Protein AF-A0A5Q0EGN2-F1 (afdb_monomer_lite)

Radius of gyration: 14.81 Å; chains: 1; bounding box: 34×26×44 Å

pLDDT: mean 80.48, std 19.29, range [41.59, 97.25]

Structure (mmCIF, N/CA/C/O backbone):
data_AF-A0A5Q0EGN2-F1
#
_entry.id   AF-A0A5Q0EGN2-F1
#
loop_
_atom_site.group_PDB
_atom_site.id
_atom_site.type_symbol
_atom_site.label_atom_id
_atom_site.label_alt_id
_atom_site.label_comp_id
_atom_site.label_asym_id
_atom_site.label_entity_id
_atom_site.label_seq_id
_atom_site.pdbx_PDB_ins_code
_atom_site.Cartn_x
_atom_site.Cartn_y
_atom_site.Cartn_z
_atom_site.occupancy
_atom_site.B_iso_or_equiv
_atom_site.auth_seq_id
_atom_site.auth_comp_id
_atom_site.auth_asym_id
_atom_site.auth_atom_id
_atom_site.pdbx_PDB_model_num
ATOM 1 N N . MET A 1 1 ? 16.947 16.565 28.644 1.00 41.59 1 MET A N 1
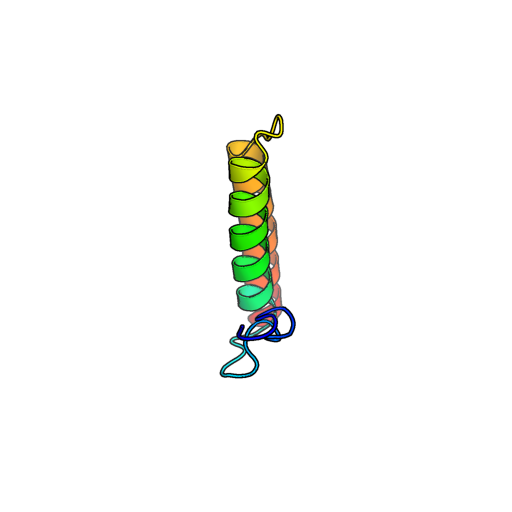ATOM 2 C CA . MET A 1 1 ? 16.122 17.059 27.522 1.00 41.59 1 MET A CA 1
ATOM 3 C C . MET A 1 1 ? 16.842 16.704 26.229 1.00 41.59 1 MET A C 1
ATOM 5 O O . MET A 1 1 ? 17.772 17.412 25.869 1.00 41.59 1 MET A O 1
ATOM 9 N N . SER A 1 2 ? 16.506 15.571 25.606 1.00 48.38 2 SER A N 1
ATOM 10 C CA . SER A 1 2 ? 17.115 15.159 24.334 1.00 48.38 2 SER A CA 1
ATOM 11 C C . SER A 1 2 ? 16.138 15.458 23.206 1.00 48.38 2 SER A C 1
ATOM 13 O O . SER A 1 2 ? 14.955 15.137 23.305 1.00 48.38 2 SER A O 1
ATOM 15 N N . ARG A 1 3 ? 16.623 16.193 22.210 1.00 47.38 3 ARG A N 1
ATOM 16 C CA . ARG A 1 3 ? 15.848 16.789 21.126 1.00 47.38 3 ARG A CA 1
ATOM 17 C C . ARG A 1 3 ? 15.478 15.711 20.104 1.00 47.38 3 ARG A C 1
ATOM 19 O O . ARG A 1 3 ? 16.360 15.044 19.590 1.00 47.38 3 ARG A O 1
ATOM 26 N N . SER A 1 4 ? 14.179 15.607 19.842 1.00 50.91 4 SER A N 1
ATOM 27 C CA . SER A 1 4 ? 13.534 15.221 18.582 1.00 50.91 4 SER A CA 1
ATOM 28 C C . SER A 1 4 ? 14.234 14.188 17.683 1.00 50.91 4 SER A C 1
ATOM 30 O O . SER A 1 4 ? 14.957 14.555 16.762 1.00 50.91 4 SER A O 1
ATOM 32 N N . ASP A 1 5 ? 13.842 12.920 17.822 1.00 53.75 5 ASP A N 1
ATOM 33 C CA . ASP A 1 5 ? 13.891 11.900 16.760 1.00 53.75 5 ASP A CA 1
ATOM 34 C C . ASP A 1 5 ? 12.850 12.202 15.654 1.00 53.75 5 ASP A C 1
ATOM 36 O O . ASP A 1 5 ? 11.926 11.423 15.422 1.00 53.75 5 ASP A O 1
ATOM 40 N N . LYS A 1 6 ? 12.918 13.374 15.009 1.00 51.09 6 LYS A N 1
ATOM 41 C CA . LYS A 1 6 ? 11.995 13.743 13.910 1.00 51.09 6 LYS A CA 1
ATOM 42 C C . LYS A 1 6 ? 12.620 13.753 12.517 1.00 51.09 6 LYS A C 1
ATOM 44 O O . LYS A 1 6 ? 11.888 13.931 11.554 1.00 51.09 6 LYS A O 1
ATOM 49 N N . ASP A 1 7 ? 13.911 13.458 12.413 1.00 50.12 7 ASP A N 1
ATOM 50 C CA . ASP A 1 7 ? 14.653 13.488 11.148 1.00 50.12 7 ASP A CA 1
ATOM 51 C C . ASP A 1 7 ? 15.407 12.179 10.894 1.00 50.12 7 ASP A C 1
ATOM 53 O O . ASP A 1 7 ? 16.530 12.187 10.394 1.00 50.12 7 ASP A O 1
ATOM 57 N N . LYS A 1 8 ? 14.822 11.027 11.249 1.00 45.44 8 LYS A N 1
ATOM 58 C CA . LYS A 1 8 ? 15.311 9.771 10.678 1.00 45.44 8 LYS A CA 1
ATOM 59 C C . LYS A 1 8 ? 14.695 9.659 9.282 1.00 45.44 8 LYS A C 1
ATOM 61 O O . LYS A 1 8 ? 13.490 9.411 9.208 1.00 45.44 8 LYS A O 1
ATOM 66 N N . PRO A 1 9 ? 15.453 9.859 8.186 1.00 49.91 9 PRO A N 1
ATOM 67 C CA . PRO A 1 9 ? 14.963 9.456 6.879 1.00 49.91 9 PRO A CA 1
ATOM 68 C C . PRO A 1 9 ? 14.561 7.986 6.988 1.00 49.91 9 PRO A C 1
ATOM 70 O O . PRO A 1 9 ? 15.310 7.179 7.554 1.00 49.91 9 PRO A O 1
ATOM 73 N N . LEU A 1 10 ? 13.357 7.661 6.512 1.00 54.91 10 LEU A N 1
ATOM 74 C CA . LEU A 1 10 ? 12.948 6.275 6.287 1.00 54.91 10 LEU A CA 1
ATOM 75 C C . LEU A 1 10 ? 14.121 5.579 5.566 1.00 54.91 10 LEU A C 1
ATOM 77 O O . LEU A 1 10 ? 14.724 6.158 4.664 1.00 54.91 10 LEU A O 1
ATOM 81 N N . GLY A 1 11 ? 14.570 4.456 6.122 1.00 44.31 11 GLY A N 1
ATOM 82 C CA . GLY A 1 11 ? 15.970 4.028 6.163 1.0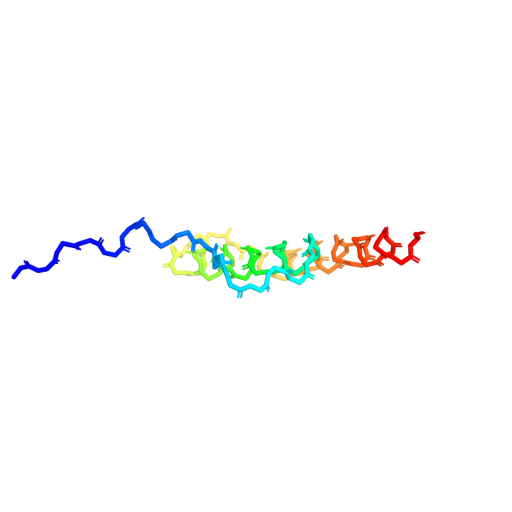0 44.31 11 GLY A CA 1
ATOM 83 C C . GLY A 1 11 ? 16.795 4.172 4.876 1.00 44.31 11 GLY A C 1
ATOM 84 O O . GLY A 1 11 ? 16.608 3.445 3.913 1.00 44.31 11 GLY A O 1
ATOM 85 N N . SER A 1 12 ? 17.854 4.985 4.930 1.00 46.81 12 SER A N 1
ATOM 86 C CA . SER A 1 12 ? 18.967 4.973 3.961 1.00 46.81 12 SER A CA 1
ATOM 87 C C . SER A 1 12 ? 19.979 3.842 4.251 1.00 46.81 12 SER A C 1
ATOM 89 O O . SER A 1 12 ? 21.191 4.059 4.233 1.00 46.81 12 SER A O 1
ATOM 91 N N . SER A 1 13 ? 19.504 2.629 4.533 1.00 48.19 13 SER A N 1
ATOM 92 C CA . SER A 1 13 ? 20.365 1.448 4.689 1.00 48.19 13 SER A CA 1
ATOM 93 C C . SER A 1 13 ? 19.670 0.218 4.106 1.00 48.19 13 SER A C 1
ATOM 95 O O . SER A 1 13 ? 19.065 -0.552 4.843 1.00 48.19 13 SER A O 1
ATOM 97 N N . GLY A 1 14 ? 19.767 0.043 2.783 1.00 47.16 14 GLY A N 1
ATOM 98 C CA . GLY A 1 14 ? 19.316 -1.170 2.083 1.00 47.16 14 GLY A CA 1
ATOM 99 C C . GLY A 1 14 ? 17.952 -1.054 1.398 1.00 47.16 14 GLY A C 1
ATOM 100 O O . GLY A 1 14 ? 17.054 -1.833 1.696 1.00 47.16 14 GLY A O 1
ATOM 101 N N . LEU A 1 15 ? 17.795 -0.089 0.486 1.00 48.09 15 LEU A N 1
ATOM 102 C CA . LEU A 1 15 ? 16.590 0.037 -0.342 1.00 48.09 15 LEU A CA 1
ATOM 103 C C . LEU A 1 15 ? 16.469 -1.191 -1.263 1.00 48.09 15 LEU A C 1
ATOM 105 O O . LEU A 1 15 ? 17.231 -1.328 -2.219 1.00 48.09 15 LEU A O 1
ATOM 109 N N . ASN A 1 16 ? 15.519 -2.082 -0.982 1.00 64.44 16 ASN A N 1
ATOM 110 C CA . ASN A 1 16 ? 15.250 -3.297 -1.766 1.00 64.44 16 ASN A CA 1
ATOM 111 C C . ASN A 1 16 ? 14.260 -3.029 -2.924 1.00 64.44 16 ASN A C 1
ATOM 113 O O . ASN A 1 16 ? 13.414 -3.864 -3.237 1.00 64.44 16 ASN A O 1
ATOM 117 N N . GLY A 1 17 ? 14.368 -1.857 -3.554 1.00 81.12 17 GLY A N 1
ATOM 118 C CA . GLY A 1 17 ? 13.571 -1.459 -4.714 1.00 81.12 17 GLY A CA 1
ATOM 119 C C . GLY A 1 17 ? 12.213 -0.807 -4.389 1.00 81.12 17 GLY A C 1
ATOM 120 O O . GLY A 1 17 ? 11.709 -0.927 -3.267 1.00 81.12 17 GLY A O 1
ATOM 121 N N . PRO A 1 18 ? 11.610 -0.107 -5.372 1.00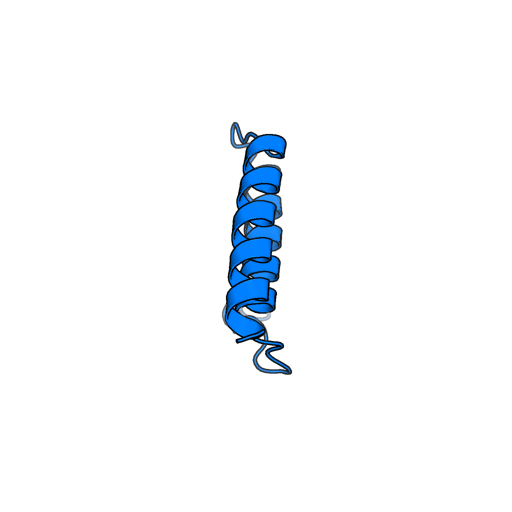 85.88 18 PRO A N 1
ATOM 122 C CA . PRO A 1 18 ? 10.342 0.617 -5.228 1.00 85.88 18 PRO A CA 1
ATOM 123 C C . PRO A 1 18 ? 9.183 -0.189 -4.622 1.00 85.88 18 PRO A C 1
ATOM 125 O O . PRO A 1 18 ? 8.362 0.378 -3.898 1.00 85.88 18 PRO A O 1
ATOM 128 N N . THR A 1 19 ? 9.101 -1.500 -4.882 1.00 90.19 19 THR A N 1
ATOM 129 C CA . THR A 1 19 ? 8.086 -2.374 -4.270 1.00 90.19 19 THR A CA 1
ATOM 130 C C . THR A 1 19 ? 8.204 -2.414 -2.749 1.00 90.19 19 THR A C 1
ATOM 132 O O . THR A 1 19 ? 7.184 -2.349 -2.056 1.00 90.19 19 THR A O 1
ATOM 135 N N . GLN A 1 20 ? 9.422 -2.541 -2.211 1.00 88.81 20 GLN A N 1
ATOM 136 C CA . GLN A 1 20 ? 9.607 -2.633 -0.764 1.00 88.81 20 GLN A CA 1
ATOM 137 C C . GLN A 1 20 ? 9.299 -1.303 -0.080 1.00 88.81 20 GLN A C 1
ATOM 139 O O . GLN A 1 20 ? 8.588 -1.296 0.926 1.00 88.81 20 GLN A O 1
ATOM 144 N N . ASP A 1 21 ? 9.769 -0.194 -0.649 1.00 91.00 21 ASP A N 1
ATOM 145 C CA . ASP A 1 21 ? 9.529 1.142 -0.096 1.00 91.00 21 ASP A CA 1
ATOM 146 C C . ASP A 1 21 ? 8.023 1.446 -0.034 1.00 91.00 21 ASP A C 1
ATOM 148 O O . ASP A 1 21 ? 7.515 1.971 0.961 1.00 91.00 21 ASP A O 1
ATOM 152 N N . PHE A 1 22 ? 7.275 1.051 -1.072 1.00 93.38 22 PHE A N 1
ATOM 153 C CA . PHE A 1 22 ? 5.820 1.181 -1.088 1.00 93.38 22 PHE A CA 1
ATOM 154 C C . PHE A 1 22 ? 5.145 0.319 -0.010 1.00 93.38 22 PHE A C 1
ATOM 156 O O . PHE A 1 22 ? 4.246 0.798 0.685 1.00 93.38 22 PHE A O 1
ATOM 163 N N . ALA A 1 23 ? 5.582 -0.934 0.165 1.00 93.38 23 ALA A N 1
ATOM 164 C CA . ALA A 1 23 ? 5.042 -1.825 1.192 1.00 93.38 23 ALA A CA 1
ATOM 165 C C . ALA A 1 23 ? 5.246 -1.256 2.607 1.00 93.38 23 ALA A C 1
ATOM 167 O O . ALA A 1 23 ? 4.306 -1.229 3.404 1.00 93.38 23 ALA A O 1
ATOM 168 N N . GLU A 1 24 ? 6.454 -0.765 2.901 1.00 94.75 24 GLU A N 1
ATOM 169 C CA . GLU A 1 24 ? 6.793 -0.173 4.198 1.00 94.75 24 GLU A CA 1
ATOM 170 C C . GLU A 1 24 ? 5.962 1.086 4.470 1.00 94.75 24 GLU A C 1
ATOM 172 O O . GLU A 1 24 ? 5.384 1.236 5.550 1.00 94.75 24 GLU A O 1
ATOM 177 N N . PHE A 1 25 ? 5.827 1.961 3.470 1.00 94.69 25 PHE A N 1
ATOM 178 C CA . PHE A 1 25 ? 4.983 3.146 3.576 1.0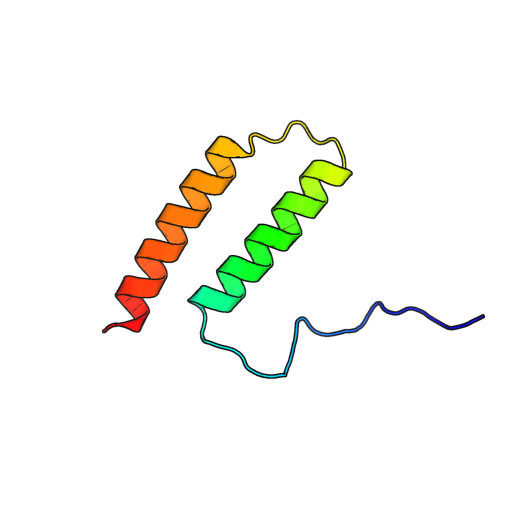0 94.69 25 PHE A CA 1
ATOM 179 C C . PHE A 1 25 ? 3.525 2.791 3.908 1.00 94.69 25 PHE A C 1
ATOM 181 O O . PHE A 1 25 ? 2.924 3.391 4.805 1.00 94.69 25 PHE A O 1
ATOM 188 N N . CYS A 1 26 ? 2.946 1.811 3.210 1.00 96.12 26 CYS A N 1
ATOM 189 C CA . CYS A 1 26 ? 1.562 1.404 3.431 1.00 96.12 26 CYS A CA 1
ATOM 190 C C . CYS A 1 26 ? 1.330 0.828 4.833 1.00 96.12 26 CYS A C 1
ATOM 192 O O . CYS A 1 26 ? 0.300 1.127 5.443 1.00 96.12 26 CYS A O 1
ATOM 194 N N . GLU A 1 27 ? 2.284 0.064 5.364 1.00 94.94 27 GLU A N 1
ATOM 195 C CA . GLU A 1 27 ? 2.215 -0.468 6.726 1.00 94.94 27 GLU A CA 1
ATOM 196 C C . GLU A 1 27 ? 2.251 0.657 7.774 1.00 94.94 27 GLU A C 1
ATOM 198 O O . GLU A 1 27 ? 1.412 0.705 8.679 1.00 94.94 27 GLU A O 1
ATOM 203 N N . LEU A 1 28 ? 3.157 1.627 7.618 1.00 95.69 28 LEU A N 1
ATOM 204 C CA . LEU A 1 28 ? 3.233 2.787 8.513 1.00 95.69 28 LEU A CA 1
ATOM 205 C C . LEU A 1 28 ? 1.937 3.608 8.499 1.00 95.69 28 LEU A C 1
ATOM 207 O O . LEU A 1 28 ? 1.434 4.010 9.553 1.00 95.69 28 LEU A O 1
ATOM 211 N N . GLU A 1 29 ? 1.361 3.832 7.319 1.00 95.44 29 GLU A N 1
ATOM 212 C CA . GLU A 1 29 ? 0.134 4.613 7.180 1.00 95.44 29 GLU A CA 1
ATOM 213 C C . GLU A 1 29 ? -1.092 3.875 7.744 1.00 95.44 29 GLU A C 1
ATOM 215 O O . GLU A 1 29 ? -1.948 4.496 8.384 1.00 95.44 29 GLU A O 1
ATOM 220 N N . ARG A 1 30 ? -1.158 2.546 7.592 1.00 93.31 30 ARG A N 1
ATOM 221 C CA . ARG A 1 30 ? -2.174 1.709 8.247 1.00 93.31 30 ARG A CA 1
ATOM 222 C C . ARG A 1 30 ? -2.124 1.888 9.762 1.00 93.31 30 ARG A C 1
ATOM 224 O O . ARG A 1 30 ? -3.149 2.182 10.382 1.00 93.31 30 ARG A O 1
ATOM 231 N N . GLN A 1 31 ? -0.940 1.757 10.357 1.00 93.00 31 GLN A N 1
ATOM 232 C CA . GLN A 1 31 ? -0.760 1.911 11.802 1.00 93.00 31 GLN A CA 1
ATOM 233 C C . GLN A 1 31 ? -1.121 3.324 12.272 1.00 93.00 31 GLN A C 1
ATOM 235 O O . GLN A 1 31 ? -1.744 3.483 13.325 1.00 93.00 31 GLN A O 1
ATOM 240 N N . ARG A 1 32 ? -0.776 4.358 11.492 1.00 94.88 32 ARG A N 1
ATOM 241 C CA . ARG A 1 32 ? -1.134 5.749 11.800 1.00 94.88 32 ARG A CA 1
ATOM 242 C C . ARG A 1 32 ? -2.649 5.927 11.892 1.00 94.88 32 ARG A C 1
ATOM 244 O O . ARG A 1 32 ? -3.129 6.474 12.884 1.00 94.88 32 ARG A O 1
ATOM 251 N N . ARG A 1 33 ? -3.396 5.447 10.894 1.00 93.00 33 ARG A N 1
ATOM 252 C CA . ARG A 1 33 ? -4.863 5.582 10.839 1.00 93.00 33 ARG A CA 1
ATOM 253 C C . ARG A 1 33 ? -5.565 4.779 11.927 1.00 93.00 33 ARG A C 1
ATOM 255 O O . ARG A 1 33 ? -6.484 5.294 12.558 1.00 93.00 33 ARG A O 1
ATOM 262 N N . GLN A 1 34 ? -5.077 3.570 12.214 1.00 88.94 34 GLN A N 1
ATOM 263 C CA . GLN A 1 34 ? -5.569 2.760 13.332 1.00 88.94 34 GLN A CA 1
ATOM 264 C C . GLN A 1 34 ? -5.395 3.480 14.677 1.00 88.94 34 GLN A C 1
ATOM 266 O O . GLN A 1 34 ? -6.330 3.533 15.472 1.00 88.94 34 GLN A O 1
ATOM 271 N N . ARG A 1 35 ? -4.224 4.083 14.926 1.00 90.75 35 ARG A N 1
ATOM 272 C CA . ARG A 1 35 ? -3.958 4.839 16.165 1.00 90.75 35 ARG A CA 1
ATOM 273 C C . ARG A 1 35 ? -4.754 6.140 16.258 1.00 90.75 35 ARG A C 1
ATOM 275 O O . ARG A 1 35 ? -5.070 6.569 17.361 1.00 90.75 35 ARG A O 1
ATOM 282 N N . ALA A 1 36 ? -5.059 6.765 15.124 1.00 90.25 36 ALA A N 1
ATOM 283 C CA . ALA A 1 36 ? -5.841 7.995 15.067 1.00 90.25 36 ALA A CA 1
ATOM 284 C C . ALA A 1 36 ? -7.345 7.772 15.319 1.00 90.25 36 ALA A C 1
ATOM 286 O O . ALA A 1 36 ? -8.070 8.745 15.515 1.00 90.25 36 ALA A O 1
ATOM 287 N N . GLY A 1 37 ? -7.819 6.518 15.322 1.00 85.69 37 GLY A N 1
ATOM 288 C CA . GLY A 1 37 ? -9.241 6.205 15.479 1.00 85.69 37 GLY A CA 1
ATOM 289 C C . GLY A 1 37 ? -10.099 6.718 14.318 1.00 85.69 37 GLY A C 1
ATOM 290 O O . GLY A 1 37 ? -11.297 6.938 14.488 1.00 85.69 37 GLY A O 1
ATOM 291 N N . GLU A 1 38 ? -9.488 6.948 13.150 1.00 86.94 38 GLU A N 1
ATOM 292 C CA . GLU A 1 38 ? -10.199 7.342 11.934 1.00 86.94 38 GLU A CA 1
ATOM 293 C C . GLU A 1 38 ? -11.154 6.209 11.509 1.00 86.94 38 GLU A C 1
ATOM 295 O O . GLU A 1 38 ? -10.849 5.028 11.695 1.00 86.94 38 GLU A O 1
ATOM 300 N N . ASN A 1 39 ? -12.307 6.548 10.914 1.00 88.56 39 ASN A N 1
ATOM 301 C CA . ASN A 1 39 ? -13.180 5.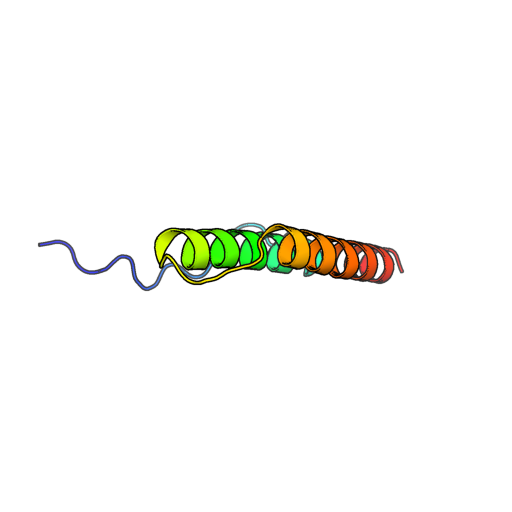553 10.285 1.00 88.56 39 ASN A CA 1
ATOM 302 C C . ASN A 1 39 ? -12.486 5.010 9.025 1.00 88.56 39 ASN A C 1
ATOM 304 O O . ASN A 1 39 ? -12.629 5.553 7.929 1.00 88.56 39 ASN A O 1
ATOM 308 N N . PHE A 1 40 ? -11.654 3.994 9.227 1.00 90.56 40 PHE A N 1
ATOM 309 C CA . PHE A 1 40 ? -10.723 3.452 8.253 1.00 90.56 40 PHE A CA 1
ATOM 310 C C . PHE A 1 40 ? -11.079 2.000 7.932 1.00 90.56 40 PHE A C 1
ATOM 312 O O . PHE A 1 40 ? -11.022 1.120 8.791 1.00 90.56 40 PHE A O 1
ATOM 319 N N . ASP A 1 41 ? -11.410 1.750 6.667 1.00 94.44 41 ASP A N 1
ATOM 320 C CA . ASP A 1 41 ? -11.646 0.408 6.138 1.00 94.44 41 ASP A CA 1
ATOM 321 C C . ASP A 1 41 ? -10.302 -0.274 5.837 1.00 94.44 41 ASP A C 1
ATOM 323 O O . ASP A 1 41 ? -9.747 -0.169 4.736 1.00 94.44 41 ASP A O 1
ATOM 327 N N . ALA A 1 42 ? -9.759 -0.944 6.856 1.00 92.44 42 ALA A N 1
ATOM 328 C CA . ALA A 1 42 ? -8.478 -1.637 6.771 1.00 92.44 42 ALA A CA 1
ATOM 329 C C . ALA A 1 42 ? -8.489 -2.764 5.728 1.00 92.44 42 ALA A C 1
ATOM 331 O O . ALA A 1 42 ? -7.502 -2.948 5.023 1.00 92.44 42 ALA A O 1
ATOM 332 N N . GLU A 1 43 ? -9.606 -3.476 5.568 1.00 94.06 43 GLU A N 1
ATOM 333 C CA . GLU A 1 43 ? -9.709 -4.583 4.611 1.00 94.06 43 GLU A CA 1
ATOM 334 C C . GLU A 1 43 ? -9.672 -4.089 3.164 1.00 94.06 43 GLU A C 1
ATOM 336 O O . GLU A 1 43 ? -9.061 -4.701 2.284 1.00 94.06 43 GLU A O 1
ATOM 341 N N . ARG A 1 44 ? -10.346 -2.972 2.874 1.00 95.38 44 ARG A N 1
ATOM 342 C CA . ARG A 1 44 ? -10.262 -2.345 1.553 1.00 95.38 44 ARG A CA 1
ATOM 343 C C . ARG A 1 44 ? -8.873 -1.781 1.289 1.00 95.38 44 ARG A C 1
ATOM 345 O O . ARG A 1 44 ? -8.398 -1.902 0.161 1.00 95.38 44 ARG A O 1
ATOM 352 N N . PHE A 1 45 ? -8.234 -1.185 2.291 1.00 95.75 45 PHE A N 1
ATOM 353 C CA . PHE A 1 45 ? -6.866 -0.693 2.163 1.00 95.75 45 PHE A CA 1
ATOM 354 C C . PHE A 1 45 ? -5.894 -1.829 1.828 1.00 95.75 45 PHE A C 1
ATOM 356 O O . PHE A 1 45 ? -5.206 -1.741 0.813 1.00 95.75 45 PHE A O 1
ATOM 363 N N . ASP A 1 46 ? -5.916 -2.920 2.598 1.00 93.88 46 ASP A N 1
ATOM 364 C CA . ASP A 1 46 ? -5.037 -4.078 2.403 1.00 93.88 46 ASP A CA 1
ATOM 365 C C . ASP A 1 46 ? -5.189 -4.673 0.993 1.00 93.88 46 ASP A C 1
ATOM 367 O O . ASP A 1 46 ? -4.194 -4.912 0.307 1.00 93.88 46 ASP A O 1
ATOM 371 N N . ARG A 1 47 ? -6.430 -4.801 0.498 1.00 96.94 47 ARG A N 1
ATOM 372 C CA . ARG A 1 47 ? -6.701 -5.268 -0.875 1.00 96.94 47 ARG A CA 1
ATOM 373 C C . ARG A 1 47 ? -6.082 -4.372 -1.945 1.00 96.94 47 ARG A C 1
ATOM 375 O O . ARG A 1 47 ? -5.553 -4.868 -2.935 1.00 96.94 47 ARG A O 1
ATOM 382 N N . VAL A 1 48 ? -6.158 -3.051 -1.785 1.00 97.25 48 VAL A N 1
ATOM 383 C CA . VAL A 1 48 ? -5.579 -2.116 -2.764 1.00 97.25 48 VAL A CA 1
ATOM 384 C C . VAL A 1 48 ? -4.052 -2.156 -2.717 1.00 97.25 48 VAL A C 1
ATOM 386 O O . VAL A 1 48 ? -3.418 -2.150 -3.770 1.00 97.25 48 VAL A O 1
ATOM 389 N N . VAL A 1 49 ? -3.463 -2.241 -1.522 1.00 96.25 49 VAL A N 1
ATOM 390 C CA . VAL A 1 49 ? -2.009 -2.377 -1.350 1.00 96.25 49 VAL A CA 1
ATOM 391 C C . VAL A 1 49 ? -1.503 -3.638 -2.044 1.00 96.25 49 VAL A C 1
ATOM 393 O O . VAL A 1 49 ? -0.535 -3.567 -2.798 1.00 96.25 49 VAL A O 1
ATOM 396 N N . GLU A 1 50 ? -2.189 -4.768 -1.873 1.00 96.06 50 GLU A N 1
ATOM 397 C CA . GLU A 1 50 ? -1.841 -6.024 -2.542 1.00 96.06 50 GLU A CA 1
ATOM 398 C C . GLU A 1 50 ? -1.876 -5.901 -4.075 1.00 96.06 50 GLU A C 1
ATOM 400 O O . GLU A 1 50 ? -0.941 -6.332 -4.752 1.00 96.06 50 GLU A O 1
ATOM 405 N N . LEU A 1 51 ? -2.905 -5.253 -4.637 1.00 96.88 51 LEU A N 1
ATOM 406 C CA . LEU A 1 51 ? -2.997 -5.016 -6.083 1.00 96.88 51 LEU A CA 1
ATOM 407 C C . LEU A 1 51 ? -1.818 -4.188 -6.613 1.00 96.88 51 LEU A C 1
ATOM 409 O O . LEU A 1 51 ? -1.254 -4.515 -7.660 1.00 96.88 51 LEU A O 1
ATOM 413 N N . VAL A 1 52 ? -1.435 -3.130 -5.895 1.00 95.56 52 VAL A N 1
ATOM 414 C CA . VAL A 1 52 ? -0.309 -2.274 -6.292 1.00 95.56 52 VAL A CA 1
ATOM 415 C C . VAL A 1 52 ? 1.011 -3.029 -6.169 1.00 95.56 52 VAL A C 1
ATOM 417 O O . VAL A 1 52 ? 1.794 -3.014 -7.115 1.00 95.56 52 VAL A O 1
ATOM 420 N N . LEU A 1 53 ? 1.237 -3.750 -5.069 1.00 94.00 53 LEU A N 1
ATOM 421 C CA . LEU A 1 53 ? 2.446 -4.556 -4.883 1.00 94.00 53 LEU A CA 1
ATOM 4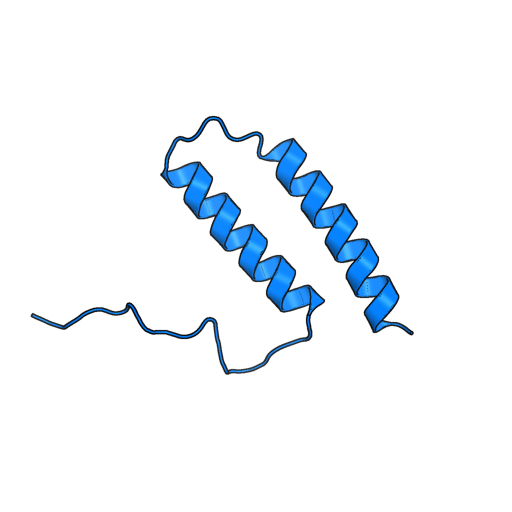22 C C . LEU A 1 53 ? 2.595 -5.619 -5.973 1.00 94.00 53 LEU A C 1
ATOM 424 O O . LEU A 1 53 ? 3.684 -5.793 -6.512 1.00 94.00 53 LEU A O 1
ATOM 428 N N . ASN A 1 54 ? 1.507 -6.288 -6.357 1.00 92.69 54 ASN A N 1
ATOM 429 C CA . ASN A 1 54 ? 1.529 -7.248 -7.460 1.00 92.69 54 ASN A CA 1
ATOM 430 C C . ASN A 1 54 ? 1.909 -6.583 -8.791 1.00 92.69 54 ASN A C 1
ATOM 432 O O . ASN A 1 54 ? 2.684 -7.146 -9.571 1.00 92.69 54 ASN A O 1
ATOM 436 N N . LYS A 1 55 ? 1.413 -5.365 -9.046 1.00 93.56 55 LYS A N 1
ATOM 437 C CA . LYS A 1 55 ? 1.783 -4.614 -10.247 1.00 93.56 55 LYS A CA 1
ATOM 438 C C . LYS A 1 55 ? 3.250 -4.181 -10.224 1.00 93.56 55 LYS A C 1
ATOM 440 O O . LYS A 1 55 ? 3.916 -4.332 -11.243 1.00 93.56 55 LYS A O 1
ATOM 445 N N . LEU A 1 56 ? 3.750 -3.685 -9.094 1.00 90.25 56 LEU A N 1
ATOM 446 C CA . LEU A 1 56 ? 5.145 -3.257 -8.952 1.00 90.25 56 LEU A CA 1
ATOM 447 C C . LEU A 1 56 ? 6.115 -4.432 -9.122 1.00 90.25 56 LEU A C 1
ATOM 449 O O . LEU A 1 56 ? 7.038 -4.329 -9.921 1.00 90.25 56 LEU A O 1
ATOM 453 N N . ARG A 1 57 ? 5.826 -5.589 -8.512 1.00 88.75 57 ARG A N 1
ATOM 454 C CA . ARG A 1 57 ? 6.620 -6.818 -8.706 1.00 88.75 57 ARG A CA 1
ATOM 455 C C . ARG A 1 57 ? 6.688 -7.263 -10.163 1.00 88.75 57 ARG A C 1
ATOM 457 O O . ARG A 1 57 ? 7.710 -7.779 -10.589 1.00 88.75 57 ARG A O 1
ATOM 464 N N . THR A 1 58 ? 5.600 -7.086 -10.916 1.00 91.00 58 THR A N 1
ATOM 465 C CA . THR A 1 58 ? 5.585 -7.404 -12.352 1.00 91.00 58 THR A CA 1
ATOM 466 C C . THR A 1 58 ? 6.502 -6.456 -13.126 1.00 91.00 58 THR A C 1
ATOM 468 O O . THR A 1 58 ? 7.231 -6.903 -13.994 1.00 91.00 58 THR A O 1
ATOM 471 N N . LEU A 1 59 ? 6.486 -5.160 -12.797 1.00 89.62 59 LEU A N 1
ATOM 472 C CA . LEU A 1 59 ? 7.315 -4.148 -13.461 1.00 89.62 59 LEU A CA 1
ATOM 473 C C . LEU A 1 59 ? 8.804 -4.246 -13.100 1.00 89.62 59 LEU A C 1
ATOM 475 O O . LEU A 1 59 ? 9.635 -3.821 -13.886 1.00 89.62 59 LEU A O 1
ATOM 479 N N . GLU A 1 60 ? 9.138 -4.762 -11.918 1.00 87.00 60 GLU A N 1
ATOM 480 C CA . GLU A 1 60 ? 10.528 -5.004 -11.497 1.00 87.00 60 GLU A CA 1
ATOM 481 C C . GLU A 1 60 ? 11.120 -6.298 -12.078 1.00 87.00 60 GLU A C 1
ATOM 483 O O . GLU A 1 60 ? 12.330 -6.502 -11.997 1.00 87.00 60 GLU A O 1
ATOM 488 N N . ALA A 1 61 ? 10.279 -7.186 -12.616 1.00 78.19 61 ALA A N 1
ATOM 489 C CA . ALA A 1 61 ? 10.703 -8.440 -13.235 1.00 78.19 61 ALA A CA 1
ATOM 490 C C . ALA A 1 61 ? 10.997 -8.315 -14.745 1.00 78.19 61 ALA A C 1
ATOM 492 O O . ALA A 1 61 ? 11.535 -9.266 -15.317 1.00 78.19 61 ALA A O 1
ATOM 493 N N . ASP A 1 62 ? 10.640 -7.180 -15.358 1.00 56.25 62 ASP A N 1
ATOM 494 C CA . ASP A 1 62 ? 10.919 -6.810 -16.756 1.00 56.25 62 ASP A CA 1
ATOM 495 C C . ASP A 1 62 ? 12.263 -6.061 -16.883 1.00 56.25 62 ASP A C 1
ATOM 497 O O . ASP A 1 62 ? 12.967 -6.281 -17.898 1.00 56.25 62 ASP A O 1
#

Sequence (62 aa):
MSRSDKDKPLGSSGLNGPTQDFAEFCELERQRRQRAGENFDAERFDRVVELVLNKLRTLEAD

Foldseek 3Di:
DDDDPPPDPPDPPDDPDPLVVLVVVLVVVLVVCVVVVHPDDVVVSVVVNVVVSVVRVVVVVD

Secondary structure (DSSP, 8-state):
---------S-SS----HHHHHHHHHHHHHHHHHHHT----HHHHHHHHHHHHHHHHHHH--